Protein AF-A0A7W9KQ84-F1 (afdb_monomer_lite)

Organism: NCBI:txid103725

Sequence (109 aa):
MKRLISIGLAVVLVTGVALAVIFGRDATESAQLTTVRGVIGSEKLAFFTDQRVRDAFARHGLDVRVDPAGSRPMATQTDLSKYDFAFPSSSPAADRIQHDHANSHTYAP

Radius of gyration: 22.89 Å; chains: 1; bounding box: 63×31×55 Å

Foldseek 3Di:
DVVVVVVVVVVVVVVVVVCCVVVVVVPPPCLPAAEFEEEEAQVCPVVCPDVVNCVVSVVVSHRYHYDHDALVCVLPPDPCVVGPYYYYPDPVSVVSNCVVVVVDDDDDD

pLDDT: mean 87.46, std 11.67, range [47.59, 97.38]

Structure (mmCIF, N/CA/C/O backbone):
data_AF-A0A7W9KQ84-F1
#
_entry.id   AF-A0A7W9KQ84-F1
#
loop_
_atom_site.group_PDB
_atom_site.id
_atom_site.type_symbol
_atom_site.label_atom_id
_atom_site.label_alt_id
_atom_site.label_comp_id
_atom_site.label_asym_id
_atom_site.label_entity_id
_atom_site.label_seq_id
_atom_site.pdbx_PDB_ins_code
_atom_site.Cartn_x
_atom_site.Cartn_y
_atom_site.Cartn_z
_atom_site.occupancy
_atom_site.B_iso_or_equiv
_atom_site.auth_seq_id
_atom_site.auth_comp_id
_atom_site.auth_asym_id
_atom_site.auth_atom_id
_atom_site.pdbx_PDB_model_num
ATOM 1 N N . MET A 1 1 ? -47.098 13.629 37.395 1.00 60.91 1 MET A N 1
ATOM 2 C CA . MET A 1 1 ? -45.918 12.805 37.753 1.00 60.91 1 MET A CA 1
ATOM 3 C C . MET A 1 1 ? -45.458 11.892 36.614 1.00 60.91 1 MET A C 1
ATOM 5 O O . MET A 1 1 ? -44.343 12.075 36.155 1.00 60.91 1 MET A O 1
ATOM 9 N N . LYS A 1 2 ? -46.304 11.005 36.061 1.00 66.06 2 LYS A N 1
ATOM 10 C CA . LYS A 1 2 ? -45.928 10.073 34.967 1.00 66.06 2 LYS A CA 1
ATOM 11 C C . LYS A 1 2 ? -45.306 10.737 33.719 1.00 66.06 2 LYS A C 1
ATOM 13 O O . LYS A 1 2 ? -44.337 10.220 33.185 1.00 66.06 2 LYS A O 1
ATOM 18 N N . ARG A 1 3 ? -45.813 11.910 33.311 1.00 73.06 3 ARG A N 1
ATOM 19 C CA . ARG A 1 3 ? -45.332 12.665 32.131 1.00 73.06 3 ARG A CA 1
ATOM 20 C C . ARG A 1 3 ? -43.937 13.276 32.318 1.00 73.06 3 ARG A C 1
ATOM 22 O O . ARG A 1 3 ? -43.177 13.369 31.368 1.00 73.06 3 ARG A O 1
ATOM 29 N N . LEU A 1 4 ? -43.601 13.675 33.544 1.00 80.12 4 LEU A N 1
ATOM 30 C CA . LEU A 1 4 ? -42.280 14.224 33.869 1.00 80.12 4 LEU A CA 1
ATOM 31 C C . LEU A 1 4 ? -41.233 13.107 33.921 1.00 80.12 4 LEU A C 1
ATOM 33 O O . LEU A 1 4 ? -40.128 13.277 33.421 1.00 80.12 4 LEU A O 1
ATOM 37 N N . ILE A 1 5 ? -41.624 11.939 34.440 1.00 84.25 5 ILE A N 1
ATOM 38 C CA . ILE A 1 5 ? -40.783 10.737 34.468 1.00 84.25 5 ILE A CA 1
ATOM 39 C C . ILE A 1 5 ? -40.488 10.255 33.040 1.00 84.25 5 ILE A C 1
ATOM 41 O O . ILE A 1 5 ? -39.339 9.971 32.720 1.00 84.25 5 ILE A O 1
ATOM 45 N N . SER A 1 6 ? -41.491 10.224 32.154 1.00 84.50 6 SER A N 1
ATOM 46 C CA . SER A 1 6 ? -41.291 9.826 30.754 1.00 84.50 6 SER A CA 1
ATOM 47 C C . SER A 1 6 ? -40.418 10.807 29.969 1.00 84.50 6 SER A C 1
ATOM 49 O O . SER A 1 6 ? -39.616 10.375 29.149 1.00 84.50 6 SER A O 1
ATOM 51 N N . ILE A 1 7 ? -40.544 12.114 30.228 1.00 88.56 7 ILE A N 1
ATOM 52 C CA . ILE A 1 7 ? -39.689 13.128 29.591 1.00 88.56 7 ILE A CA 1
ATOM 53 C C . ILE A 1 7 ? -38.246 12.983 30.082 1.00 88.56 7 ILE A C 1
ATOM 55 O O . ILE A 1 7 ? -37.333 12.960 29.264 1.00 88.56 7 ILE A O 1
ATOM 59 N N . GLY A 1 8 ? -38.038 12.810 31.391 1.00 90.25 8 GLY A N 1
ATOM 60 C CA . GLY A 1 8 ? -36.706 12.566 31.948 1.00 90.25 8 GLY A CA 1
ATOM 61 C C . GLY A 1 8 ? -36.052 11.317 31.355 1.00 90.25 8 GLY A C 1
ATOM 62 O O . GLY A 1 8 ? -34.901 11.366 30.931 1.00 90.25 8 GLY A O 1
ATOM 63 N N . LEU A 1 9 ? -36.809 10.224 31.236 1.00 91.56 9 LEU A N 1
ATOM 64 C CA . LEU A 1 9 ? -36.322 8.979 30.641 1.00 91.56 9 LEU A CA 1
ATOM 65 C C . LEU A 1 9 ? -35.954 9.148 29.159 1.00 91.56 9 LEU A C 1
ATOM 67 O O . LEU A 1 9 ? -34.923 8.642 28.725 1.00 91.56 9 LEU A O 1
ATOM 71 N N . ALA A 1 10 ? -36.768 9.879 28.392 1.00 90.62 10 ALA A N 1
ATOM 72 C CA . ALA A 1 10 ? -36.495 10.145 26.983 1.00 90.62 10 ALA A CA 1
ATOM 73 C C . ALA A 1 10 ? -35.213 10.968 26.794 1.00 90.62 10 ALA A C 1
ATOM 75 O O . ALA A 1 10 ? -34.413 10.653 25.917 1.00 90.62 10 ALA A O 1
ATOM 76 N N . VAL A 1 11 ? -34.981 11.976 27.642 1.00 95.25 11 VAL A N 1
ATOM 77 C CA . VAL A 1 11 ? -33.744 12.772 27.608 1.00 95.25 11 VAL A CA 1
ATOM 78 C C . VAL A 1 11 ? -32.536 11.893 27.920 1.00 95.25 11 VAL A C 1
ATOM 80 O O . VAL A 1 11 ? -31.582 11.894 27.150 1.00 95.25 11 VAL A O 1
ATOM 83 N N . VAL A 1 12 ? -32.600 11.079 28.978 1.00 94.69 12 VAL A N 1
ATOM 84 C CA . VAL A 1 12 ? -31.514 10.149 29.333 1.00 94.69 12 VAL A CA 1
ATOM 85 C C . VAL A 1 12 ? -31.217 9.177 28.191 1.00 94.69 12 VAL A C 1
ATOM 87 O O . VAL A 1 12 ? -30.051 8.951 27.875 1.00 94.69 12 VAL A O 1
ATOM 90 N N . LEU A 1 13 ? -32.251 8.640 27.537 1.00 95.00 13 LEU A N 1
ATOM 91 C CA . LEU A 1 13 ? -32.088 7.722 26.411 1.00 95.00 13 LEU A CA 1
ATOM 92 C C . LEU A 1 13 ? -31.411 8.410 25.218 1.00 95.00 13 LEU A C 1
ATOM 94 O O . LEU A 1 13 ? -30.444 7.883 24.677 1.00 95.00 13 LEU A O 1
ATOM 98 N N . VAL A 1 14 ? -31.887 9.594 24.824 1.00 95.00 14 VAL A N 1
ATOM 99 C CA . VAL A 1 14 ? -31.318 10.348 23.696 1.00 95.00 14 VAL A CA 1
ATOM 100 C C . VAL A 1 14 ? -29.872 10.742 23.982 1.00 95.00 14 VAL A C 1
ATOM 102 O O . VAL A 1 14 ? -29.013 10.566 23.122 1.00 95.00 14 VAL A O 1
ATOM 105 N N . THR A 1 15 ? -29.578 11.218 25.193 1.00 92.88 15 THR A N 1
ATOM 106 C CA . THR A 1 15 ? -28.211 11.542 25.605 1.00 92.88 15 THR A CA 1
ATOM 107 C C . THR A 1 15 ? -27.332 10.294 25.611 1.00 92.88 15 THR A C 1
ATOM 109 O O . THR A 1 15 ? -26.241 10.330 25.057 1.00 92.88 15 THR A O 1
ATOM 112 N N . GLY A 1 16 ? -27.813 9.170 26.148 1.00 90.75 16 GLY A N 1
ATOM 113 C CA . GLY A 1 16 ? -27.084 7.902 26.140 1.00 90.75 16 GLY A CA 1
ATOM 114 C C . GLY A 1 16 ? -26.761 7.414 24.727 1.00 90.75 16 GLY A C 1
ATOM 115 O O . GLY A 1 16 ? -25.624 7.042 24.455 1.00 90.75 16 GLY A O 1
ATOM 116 N N . VAL A 1 17 ? -27.724 7.486 23.804 1.00 89.06 17 VAL A N 1
ATOM 117 C CA . VAL A 1 17 ? -27.523 7.119 22.393 1.00 89.06 17 VAL A CA 1
ATOM 118 C C . VAL A 1 17 ? -26.551 8.077 21.704 1.00 89.06 17 VAL A C 1
ATOM 120 O O . VAL A 1 17 ? -25.653 7.624 21.002 1.00 89.06 17 VAL A O 1
ATOM 123 N N . ALA A 1 18 ? -26.675 9.388 21.918 1.00 84.81 18 ALA A N 1
ATOM 124 C CA . ALA A 1 18 ? -25.762 10.370 21.335 1.00 84.81 18 ALA A CA 1
ATOM 125 C C . ALA A 1 18 ? -24.321 10.159 21.821 1.00 84.81 18 ALA A C 1
ATOM 127 O O . ALA A 1 18 ? -23.397 10.137 21.011 1.00 84.81 18 ALA A O 1
ATOM 128 N N . LEU A 1 19 ? -24.136 9.928 23.124 1.00 86.44 19 LEU A N 1
ATOM 129 C CA . LEU A 1 19 ? -22.836 9.587 23.698 1.00 86.44 19 LEU A CA 1
ATOM 130 C C . LEU A 1 19 ? -22.319 8.263 23.118 1.00 86.44 19 LEU A C 1
ATOM 132 O O . LEU A 1 19 ? -21.173 8.204 22.697 1.00 86.44 19 LEU A O 1
ATOM 136 N N . ALA A 1 20 ? -23.154 7.230 23.000 1.00 81.75 20 ALA A N 1
ATOM 137 C CA . ALA A 1 20 ? -22.755 5.957 22.401 1.00 81.75 20 ALA A CA 1
ATOM 138 C C . ALA A 1 20 ? -22.366 6.081 20.918 1.00 81.75 20 ALA A C 1
ATOM 140 O O . ALA A 1 20 ? -21.477 5.375 20.469 1.00 81.75 20 ALA A O 1
ATOM 141 N N . VAL A 1 21 ? -22.977 6.982 20.146 1.00 80.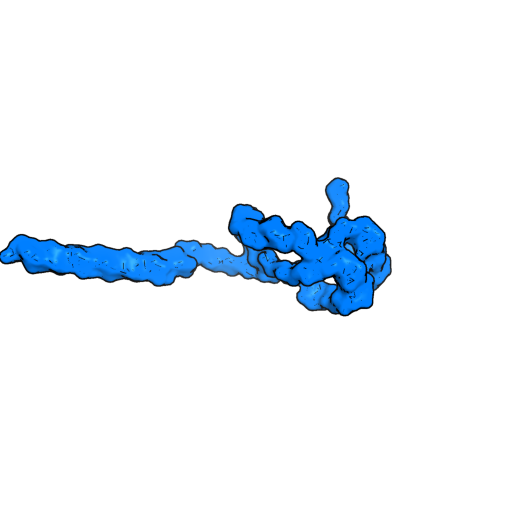44 21 VAL A N 1
ATOM 142 C CA . VAL A 1 21 ? -22.602 7.216 18.739 1.00 80.44 21 VAL A CA 1
ATOM 143 C C . VAL A 1 21 ? -21.304 8.019 18.623 1.00 80.44 21 VAL A C 1
ATOM 145 O O . VAL A 1 21 ? -20.492 7.735 17.743 1.00 80.44 21 VAL A O 1
ATOM 148 N N . ILE A 1 22 ? -21.101 9.010 19.499 1.00 78.19 22 ILE A N 1
ATOM 149 C CA . ILE A 1 22 ? -19.883 9.833 19.525 1.00 78.19 22 ILE A CA 1
ATOM 150 C C . ILE A 1 22 ? -18.696 8.993 20.005 1.00 78.19 22 ILE A C 1
ATOM 152 O O . ILE A 1 22 ? -17.698 8.899 19.306 1.00 78.19 22 ILE A O 1
ATOM 156 N N . PHE A 1 23 ? -18.831 8.331 21.155 1.00 70.88 23 PHE A N 1
ATOM 157 C CA . PHE A 1 23 ? -17.757 7.553 21.774 1.00 70.88 23 PHE A CA 1
ATOM 158 C C . PHE A 1 23 ? -17.638 6.130 21.218 1.00 70.88 23 PHE A C 1
ATOM 160 O O . PHE A 1 23 ? -16.552 5.566 21.222 1.00 70.88 23 PHE A O 1
ATOM 167 N N . GLY A 1 24 ? -18.716 5.536 20.702 1.00 55.91 24 GLY A N 1
ATOM 168 C CA . GLY A 1 24 ? -18.694 4.196 20.099 1.00 55.91 24 GLY A CA 1
ATOM 169 C C . GLY A 1 24 ? -18.060 4.149 18.710 1.00 55.91 24 GLY A C 1
ATOM 170 O O . GLY A 1 24 ? -17.690 3.070 18.258 1.00 55.91 24 GLY A O 1
ATOM 171 N N . ARG A 1 25 ? -17.883 5.301 18.045 1.00 59.25 25 ARG A N 1
ATOM 172 C CA . ARG A 1 25 ? -17.022 5.395 16.855 1.00 59.25 25 ARG A CA 1
ATOM 173 C C . ARG A 1 25 ? -15.541 5.229 17.193 1.00 59.25 25 ARG A C 1
ATOM 175 O O . ARG A 1 25 ? -14.820 4.668 16.376 1.00 59.25 25 ARG A O 1
ATOM 182 N N . ASP A 1 26 ? -15.132 5.646 18.389 1.00 52.53 26 ASP A N 1
ATOM 183 C CA . ASP A 1 26 ? -13.743 5.571 18.857 1.00 52.53 26 ASP A CA 1
ATOM 184 C C . ASP A 1 26 ? -13.480 4.335 19.742 1.00 52.53 26 ASP A C 1
ATOM 186 O O . ASP A 1 26 ? -12.342 3.901 19.882 1.00 52.53 26 ASP A O 1
ATOM 190 N N . ALA A 1 27 ? -14.527 3.724 20.311 1.00 47.59 27 ALA A N 1
ATOM 191 C CA . ALA A 1 27 ? -14.446 2.560 21.201 1.00 47.59 27 ALA A CA 1
ATOM 192 C C . ALA A 1 27 ? -14.423 1.202 20.470 1.00 47.59 27 ALA A C 1
ATOM 194 O O . ALA A 1 27 ? -14.841 0.185 21.023 1.00 47.59 27 ALA A O 1
ATOM 195 N N . THR A 1 28 ? -13.908 1.158 19.241 1.00 53.34 28 THR A N 1
ATOM 196 C CA . THR A 1 28 ? -13.165 -0.042 18.842 1.00 53.34 28 THR A CA 1
ATOM 197 C C . THR A 1 28 ? -11.807 0.160 19.477 1.00 53.34 28 THR A C 1
ATOM 199 O O . THR A 1 28 ? -11.128 1.105 19.078 1.00 53.34 28 THR A O 1
ATOM 202 N N . GLU A 1 29 ? -11.458 -0.632 20.498 1.00 51.28 29 GLU A N 1
ATOM 203 C CA . GLU A 1 29 ? -10.111 -0.657 21.078 1.00 51.28 29 GLU A CA 1
ATOM 204 C C . GLU A 1 29 ? -9.107 -0.409 19.960 1.00 51.28 29 GLU A C 1
ATOM 206 O O . GLU A 1 29 ? -8.958 -1.232 19.054 1.00 51.28 29 GLU A O 1
ATOM 211 N N . SER A 1 30 ? -8.524 0.789 19.949 1.00 54.69 30 SER A N 1
ATOM 212 C CA . SER A 1 30 ? -7.620 1.198 18.892 1.00 54.69 30 SER A CA 1
ATOM 213 C C . SER A 1 30 ? -6.324 0.447 19.140 1.00 54.69 30 SER A C 1
ATOM 215 O O . SER A 1 30 ? -5.364 1.002 19.669 1.00 54.69 30 SER A O 1
ATOM 217 N N . ALA A 1 31 ? -6.305 -0.848 18.811 1.00 61.84 31 ALA A N 1
ATOM 218 C CA . ALA A 1 31 ? -5.075 -1.546 18.520 1.00 61.84 31 ALA A CA 1
ATOM 219 C C . ALA A 1 31 ? -4.342 -0.618 17.560 1.00 61.84 31 ALA A C 1
ATOM 221 O O . ALA A 1 31 ? -4.878 -0.285 16.503 1.00 61.84 31 ALA A O 1
ATOM 222 N N . GLN A 1 32 ? -3.210 -0.076 18.002 1.00 81.38 32 GLN A N 1
ATOM 223 C CA . GLN A 1 32 ? -2.466 0.914 17.245 1.00 81.38 32 GLN A CA 1
ATOM 224 C C . GLN A 1 32 ? -2.055 0.261 15.924 1.00 81.38 32 GLN A C 1
ATOM 226 O O . GLN A 1 32 ? -1.088 -0.497 15.871 1.00 81.38 32 GLN A O 1
ATOM 231 N N . LEU A 1 33 ? -2.853 0.484 14.879 1.00 92.56 33 LEU A N 1
ATOM 232 C CA . LEU A 1 33 ? -2.631 -0.135 13.586 1.00 92.56 33 LEU A CA 1
ATOM 233 C C . LEU A 1 33 ? -1.376 0.481 12.981 1.00 92.56 33 LEU A C 1
ATOM 235 O O . LEU A 1 33 ? -1.191 1.700 12.986 1.00 92.56 33 LEU A O 1
ATOM 239 N N . THR A 1 34 ? -0.517 -0.369 12.437 1.00 95.38 34 THR A N 1
ATOM 240 C CA . THR A 1 34 ? 0.638 0.087 11.673 1.00 95.38 34 THR A CA 1
ATOM 241 C C . THR A 1 34 ? 0.143 0.531 10.307 1.00 95.38 34 THR A C 1
ATOM 243 O O . THR A 1 34 ? -0.408 -0.269 9.549 1.00 95.38 34 THR A O 1
ATOM 246 N N . THR A 1 35 ? 0.300 1.815 9.990 1.00 95.75 35 THR A N 1
ATOM 247 C CA . THR A 1 35 ? -0.023 2.308 8.651 1.00 95.75 35 THR A CA 1
ATOM 248 C C . THR A 1 35 ? 0.984 1.757 7.651 1.00 95.75 35 THR A C 1
ATOM 250 O O . THR A 1 35 ? 2.182 1.951 7.823 1.00 95.75 35 THR A O 1
ATOM 253 N N . VAL A 1 36 ? 0.480 1.120 6.596 1.00 96.25 36 VAL A N 1
ATOM 254 C CA . VAL A 1 36 ? 1.277 0.632 5.467 1.00 96.25 36 VAL A CA 1
ATOM 255 C C . VAL A 1 36 ? 0.756 1.304 4.206 1.00 96.25 36 VAL A C 1
ATOM 257 O O . VAL A 1 36 ? -0.418 1.155 3.850 1.00 96.25 36 VAL A O 1
ATOM 260 N N . ARG A 1 37 ? 1.608 2.076 3.536 1.00 96.88 37 ARG A N 1
ATOM 261 C CA . ARG A 1 37 ? 1.253 2.825 2.333 1.00 96.88 37 ARG A CA 1
ATOM 262 C C . ARG A 1 37 ? 1.748 2.106 1.087 1.00 96.88 37 ARG A C 1
ATOM 264 O O . ARG A 1 37 ? 2.934 1.833 0.962 1.00 96.88 37 ARG A O 1
ATOM 271 N N . GLY A 1 38 ? 0.861 1.861 0.131 1.00 96.50 38 GLY A N 1
ATOM 272 C CA . GLY A 1 38 ? 1.219 1.231 -1.136 1.00 96.50 38 GLY A CA 1
ATOM 273 C C . GLY A 1 38 ? 0.800 2.023 -2.357 1.00 96.50 38 GLY A C 1
ATOM 274 O O . GLY A 1 38 ? -0.171 2.777 -2.325 1.00 96.50 38 GLY A O 1
ATOM 275 N N . VAL A 1 39 ? 1.509 1.803 -3.458 1.00 96.69 39 VAL A N 1
ATOM 276 C CA . VAL A 1 39 ? 1.045 2.198 -4.788 1.00 96.69 39 VAL A CA 1
ATOM 277 C C . VAL A 1 39 ? 0.502 0.970 -5.509 1.00 96.69 39 VAL A C 1
ATOM 279 O O . VAL A 1 39 ? 1.119 -0.095 -5.508 1.00 96.69 39 VAL A O 1
ATOM 282 N N . ILE A 1 40 ? -0.685 1.084 -6.097 1.00 96.69 40 ILE A N 1
ATOM 283 C CA . ILE A 1 40 ? -1.386 -0.047 -6.715 1.00 96.69 40 ILE A CA 1
ATOM 284 C C . ILE A 1 40 ? -1.814 0.284 -8.139 1.00 96.69 40 ILE A C 1
ATOM 286 O O . ILE A 1 40 ? -2.063 1.441 -8.470 1.00 96.69 40 ILE A O 1
ATOM 290 N N . GLY A 1 41 ? -1.986 -0.750 -8.962 1.00 95.81 41 GLY A N 1
ATOM 291 C CA . GLY A 1 41 ? -2.727 -0.633 -10.217 1.00 95.81 41 GLY A CA 1
ATOM 292 C C . GLY A 1 41 ? -4.108 -0.008 -9.996 1.00 95.81 41 GLY A C 1
ATOM 293 O O . GLY A 1 41 ? -4.830 -0.420 -9.083 1.00 95.81 41 GLY A O 1
ATOM 294 N N . SER A 1 42 ? -4.489 0.975 -10.815 1.00 94.12 42 SER A N 1
ATOM 295 C CA . SER A 1 42 ? -5.768 1.690 -10.680 1.00 94.12 42 SER A CA 1
ATOM 296 C C . SER A 1 42 ? -6.989 0.763 -10.704 1.00 94.12 42 SER A C 1
ATOM 298 O O . SER A 1 42 ? -7.988 1.049 -10.045 1.00 94.12 42 SER A O 1
ATOM 300 N N . GLU A 1 43 ? -6.899 -0.384 -11.379 1.00 93.62 43 GLU A N 1
ATOM 301 C CA . GLU A 1 43 ? -7.952 -1.399 -11.417 1.00 93.62 43 GLU A CA 1
ATOM 302 C C . GLU A 1 43 ? -8.201 -2.082 -10.062 1.00 93.62 43 GLU A C 1
ATOM 304 O O . GLU A 1 43 ? -9.271 -2.644 -9.841 1.00 93.62 43 GLU A O 1
ATOM 309 N N . LYS A 1 44 ? -7.238 -2.018 -9.134 1.00 94.81 44 LYS A N 1
ATOM 310 C CA . LYS A 1 44 ? -7.339 -2.643 -7.808 1.00 94.81 44 LYS A CA 1
ATOM 311 C C . LYS A 1 44 ? -7.935 -1.721 -6.752 1.00 94.81 44 LYS A C 1
ATOM 313 O O . LYS A 1 44 ? -8.203 -2.183 -5.645 1.00 94.81 44 LYS A O 1
ATOM 318 N N . LEU A 1 45 ? -8.164 -0.442 -7.062 1.00 95.94 45 LEU A N 1
ATOM 319 C CA . LEU A 1 45 ? -8.628 0.535 -6.075 1.00 95.94 45 LEU A CA 1
ATOM 320 C C . LEU A 1 45 ? -9.895 0.061 -5.355 1.00 95.94 45 LEU A C 1
ATOM 322 O O . LEU A 1 45 ? -9.922 0.054 -4.129 1.00 95.94 45 LEU A O 1
ATOM 326 N N . ALA A 1 46 ? -10.886 -0.429 -6.108 1.00 96.62 46 ALA A N 1
ATOM 327 C CA . ALA A 1 46 ? -12.146 -0.916 -5.550 1.00 96.62 46 ALA A CA 1
ATOM 328 C C . ALA A 1 46 ? -11.949 -2.040 -4.516 1.00 96.62 46 ALA A C 1
ATOM 330 O O . ALA A 1 46 ? -12.635 -2.057 -3.496 1.00 96.62 46 ALA A O 1
ATOM 331 N N . PHE A 1 47 ? -10.982 -2.937 -4.743 1.00 96.69 47 PHE A N 1
ATOM 332 C CA . PHE A 1 47 ? -10.648 -4.018 -3.816 1.00 96.69 47 PHE A CA 1
ATOM 333 C C . PHE A 1 47 ? -10.067 -3.475 -2.504 1.00 96.69 47 PHE A C 1
ATOM 335 O O . PHE A 1 47 ? -10.546 -3.822 -1.431 1.00 96.69 47 PHE A O 1
ATOM 342 N N . PHE A 1 48 ? -9.083 -2.576 -2.568 1.00 96.56 48 PHE A N 1
ATOM 343 C CA . PHE A 1 48 ? -8.436 -2.020 -1.369 1.00 96.56 4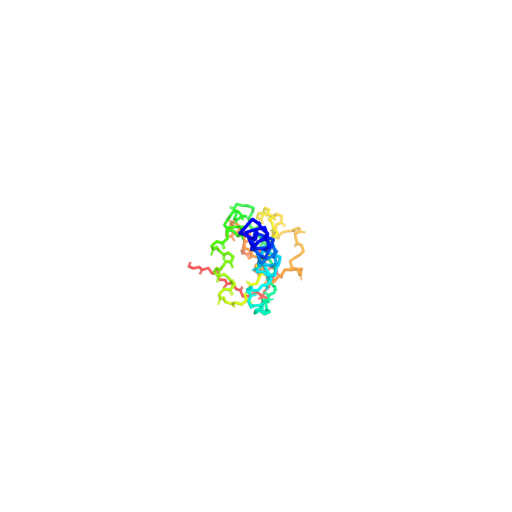8 PHE A CA 1
ATOM 344 C C . PHE A 1 48 ? -9.303 -1.004 -0.605 1.00 96.56 48 PHE A C 1
ATOM 346 O O . PHE A 1 48 ? -9.050 -0.714 0.568 1.00 96.56 48 PHE A O 1
ATOM 353 N N . THR A 1 49 ? -10.336 -0.452 -1.244 1.00 94.38 49 THR A N 1
ATOM 354 C CA . THR A 1 49 ? -11.332 0.400 -0.581 1.00 94.38 49 THR A CA 1
ATOM 355 C C . THR A 1 49 ? -12.509 -0.378 0.006 1.00 94.38 49 THR A C 1
ATOM 357 O O . THR A 1 49 ? -13.288 0.208 0.753 1.00 94.38 49 THR A O 1
ATOM 360 N N . ASP A 1 50 ? -12.656 -1.672 -0.300 1.00 97.38 50 ASP A N 1
ATOM 361 C CA . ASP A 1 50 ? -13.706 -2.510 0.286 1.00 97.38 50 ASP A CA 1
ATOM 362 C C . ASP A 1 50 ? -13.464 -2.674 1.795 1.00 97.38 50 ASP A C 1
ATOM 364 O O . ASP A 1 50 ? -12.375 -3.060 2.233 1.00 97.38 50 ASP A O 1
ATOM 368 N N . GLN A 1 51 ? -14.491 -2.399 2.602 1.00 93.19 51 GLN A N 1
ATOM 369 C CA . GLN A 1 51 ? -14.384 -2.471 4.058 1.00 93.19 51 GLN A CA 1
ATOM 370 C C . GLN A 1 51 ? -13.959 -3.864 4.535 1.00 93.19 51 GLN A C 1
ATOM 372 O O . GLN A 1 51 ? -13.141 -3.970 5.438 1.00 93.19 51 GLN A O 1
ATOM 377 N N . ARG A 1 52 ? -14.416 -4.941 3.886 1.00 96.62 52 ARG A N 1
ATOM 378 C CA . ARG A 1 52 ? -14.065 -6.319 4.269 1.00 96.62 52 ARG A CA 1
ATOM 379 C C . ARG A 1 52 ? -12.579 -6.603 4.071 1.00 96.62 52 ARG A C 1
ATOM 381 O O . ARG A 1 52 ? -11.996 -7.386 4.820 1.00 96.62 52 ARG A O 1
ATOM 388 N N . VAL A 1 53 ? -11.972 -5.977 3.062 1.00 97.00 53 VAL A N 1
ATOM 389 C CA . VAL A 1 53 ? -10.534 -6.074 2.782 1.00 97.00 53 VAL A CA 1
ATOM 390 C C . VAL A 1 53 ? -9.748 -5.274 3.815 1.00 97.00 53 VAL A C 1
ATOM 392 O O . VAL A 1 53 ? -8.778 -5.781 4.374 1.00 97.00 53 VAL A O 1
ATOM 395 N N . ARG A 1 54 ? -10.204 -4.063 4.147 1.00 95.00 54 ARG A N 1
ATOM 396 C CA . ARG A 1 54 ? -9.615 -3.250 5.223 1.00 95.00 54 ARG A CA 1
ATOM 397 C C . ARG A 1 54 ? -9.686 -3.951 6.574 1.00 95.00 54 ARG A C 1
ATOM 399 O O . ARG A 1 54 ? -8.679 -4.022 7.267 1.00 95.00 54 ARG A O 1
ATOM 406 N N . ASP A 1 55 ? -10.824 -4.555 6.896 1.00 93.69 55 ASP A N 1
ATOM 407 C CA . ASP A 1 55 ? -11.004 -5.343 8.113 1.00 93.69 55 ASP A CA 1
ATOM 408 C C . ASP A 1 55 ? -10.085 -6.571 8.118 1.00 93.69 55 ASP A C 1
ATOM 410 O O . ASP A 1 55 ? -9.599 -6.978 9.171 1.00 93.69 55 ASP A O 1
ATOM 414 N N . ALA A 1 56 ? -9.817 -7.172 6.952 1.00 96.56 56 ALA A N 1
ATOM 415 C CA . ALA A 1 56 ? -8.848 -8.258 6.844 1.00 96.56 56 ALA A CA 1
ATOM 416 C C . ALA A 1 56 ? -7.435 -7.803 7.210 1.00 96.56 56 ALA A C 1
ATOM 418 O O . ALA A 1 56 ? -6.789 -8.471 8.011 1.00 96.56 56 ALA A O 1
ATOM 419 N N . PHE A 1 57 ? -6.989 -6.650 6.712 1.00 96.00 57 PHE A N 1
ATOM 420 C CA . PHE A 1 57 ? -5.710 -6.062 7.112 1.00 96.00 57 PHE A CA 1
ATOM 421 C C . PHE A 1 57 ? -5.687 -5.639 8.587 1.00 96.00 57 PHE A C 1
ATOM 423 O O . PHE A 1 57 ? -4.715 -5.918 9.288 1.00 96.00 57 PHE A O 1
ATOM 430 N N . ALA A 1 58 ? -6.775 -5.057 9.093 1.00 95.00 58 ALA A N 1
ATOM 431 C CA . ALA A 1 58 ? -6.882 -4.623 10.483 1.00 95.00 58 ALA A CA 1
ATOM 432 C C . ALA A 1 58 ? -6.804 -5.798 11.472 1.00 95.00 58 ALA A C 1
ATOM 434 O O . ALA A 1 58 ? -6.174 -5.667 12.519 1.00 95.00 58 ALA A O 1
ATOM 435 N N . ARG A 1 59 ? -7.341 -6.980 11.123 1.00 95.00 59 ARG A N 1
ATOM 436 C CA . ARG A 1 59 ? -7.147 -8.220 11.909 1.00 95.00 59 ARG A CA 1
ATOM 437 C C . ARG A 1 59 ? -5.679 -8.637 12.030 1.00 95.00 59 ARG A C 1
ATOM 439 O O . ARG A 1 59 ? -5.335 -9.371 12.951 1.00 95.00 59 ARG A O 1
ATOM 446 N N . HIS A 1 60 ? -4.826 -8.165 11.126 1.00 94.75 60 HIS A N 1
ATOM 447 C CA . HIS A 1 60 ? -3.376 -8.340 11.170 1.00 94.75 60 HIS A CA 1
ATOM 448 C C . HIS A 1 60 ? -2.637 -7.107 11.722 1.00 94.75 60 HIS A C 1
ATOM 450 O O . HIS A 1 60 ? -1.414 -7.046 11.639 1.00 94.75 60 HIS A O 1
ATOM 456 N N . GLY A 1 61 ? -3.349 -6.130 12.292 1.00 94.81 61 GLY A N 1
ATOM 457 C CA . GLY A 1 61 ? -2.755 -4.923 12.870 1.00 94.81 61 GLY A CA 1
ATOM 458 C C . GLY A 1 61 ? -2.320 -3.876 11.841 1.00 94.81 61 GLY A C 1
ATOM 459 O O . GLY A 1 61 ? -1.488 -3.030 12.164 1.00 94.81 61 GLY A O 1
ATOM 460 N N . LEU A 1 62 ? -2.848 -3.923 10.613 1.00 96.06 62 LEU A N 1
ATOM 461 C CA . LEU A 1 62 ? -2.427 -3.059 9.507 1.00 96.06 62 LEU A CA 1
ATOM 462 C C . LEU A 1 62 ? -3.535 -2.085 9.079 1.00 96.06 62 LEU A C 1
ATOM 464 O O . LEU A 1 62 ? -4.664 -2.496 8.814 1.00 96.06 62 LEU A O 1
ATOM 468 N N . ASP A 1 63 ? -3.185 -0.805 8.937 1.00 95.56 63 ASP A N 1
ATOM 469 C CA . ASP A 1 63 ? -3.991 0.215 8.250 1.00 95.56 63 ASP A CA 1
ATOM 470 C C . ASP A 1 63 ? -3.419 0.431 6.843 1.00 95.56 63 ASP A C 1
ATOM 472 O O . ASP A 1 63 ? -2.458 1.182 6.648 1.00 95.56 63 ASP A O 1
ATOM 476 N N . VAL A 1 64 ? -3.979 -0.274 5.857 1.00 96.50 64 VAL A N 1
ATOM 477 C CA . VAL A 1 64 ? -3.501 -0.223 4.471 1.00 96.50 64 VAL A CA 1
ATOM 478 C C . VAL A 1 64 ? -4.082 0.986 3.744 1.00 96.50 64 VAL A C 1
ATOM 480 O O . VAL A 1 64 ? -5.291 1.090 3.519 1.00 96.50 64 VAL A O 1
ATOM 483 N N . ARG A 1 65 ? -3.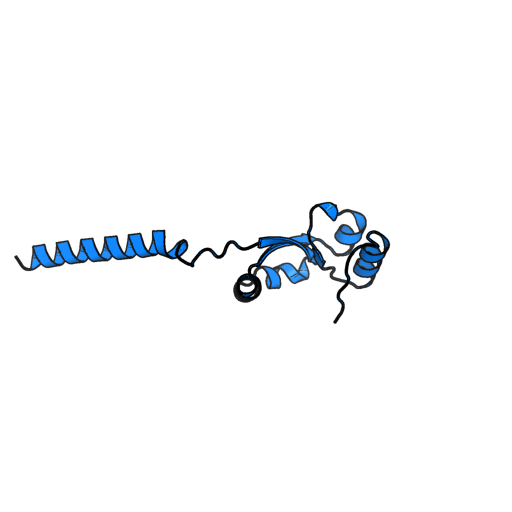193 1.882 3.311 1.00 96.38 65 ARG A N 1
ATOM 484 C CA . ARG A 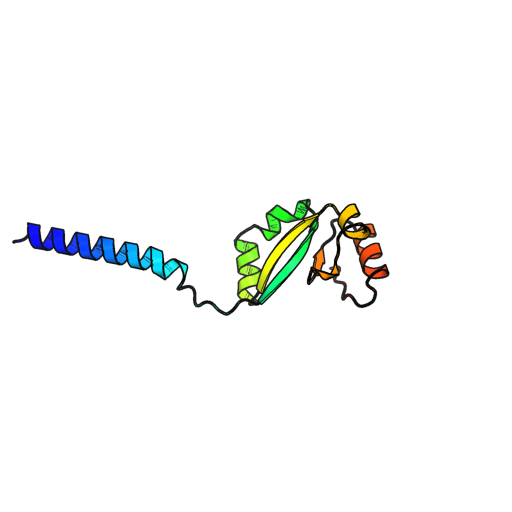1 65 ? -3.523 3.074 2.522 1.00 96.38 65 ARG A CA 1
ATOM 485 C C . ARG A 1 65 ? -2.910 2.950 1.141 1.00 96.38 65 ARG A C 1
ATOM 487 O O . ARG A 1 65 ? -1.733 2.631 1.020 1.00 96.38 65 ARG A O 1
ATOM 494 N N . VAL A 1 66 ? -3.696 3.204 0.102 1.00 97.12 66 VAL A N 1
ATOM 495 C CA . VAL A 1 66 ? -3.261 2.971 -1.277 1.00 97.12 66 VAL A CA 1
ATOM 496 C C . VAL A 1 66 ? -3.445 4.196 -2.153 1.00 97.12 66 VAL A C 1
ATOM 498 O O . VAL A 1 66 ? -4.492 4.840 -2.099 1.00 97.12 66 VAL A O 1
ATOM 501 N N . ASP A 1 67 ? -2.452 4.450 -2.999 1.00 96.31 67 ASP A N 1
ATOM 502 C CA . ASP A 1 67 ? -2.530 5.427 -4.078 1.00 96.31 67 ASP A CA 1
ATOM 503 C C . ASP A 1 67 ? -2.641 4.682 -5.423 1.00 96.31 67 ASP A C 1
ATOM 505 O O . ASP A 1 67 ? -1.796 3.833 -5.733 1.00 96.31 67 ASP A O 1
ATOM 509 N N . PRO A 1 68 ? -3.679 4.946 -6.237 1.00 95.69 68 PRO A N 1
ATOM 510 C CA . PRO A 1 68 ? -3.822 4.313 -7.540 1.00 95.69 68 PRO A CA 1
ATOM 511 C C . PRO A 1 68 ? -2.878 4.949 -8.570 1.00 95.69 68 PRO A C 1
ATOM 513 O O . PRO A 1 68 ? -2.825 6.168 -8.722 1.00 95.69 68 PRO A O 1
ATOM 516 N N . ALA A 1 69 ? -2.198 4.113 -9.349 1.00 94.25 69 ALA A N 1
ATOM 517 C CA . ALA A 1 69 ? -1.381 4.511 -10.488 1.00 94.25 69 ALA A CA 1
ATOM 518 C C . ALA A 1 69 ? -1.561 3.525 -11.652 1.00 94.25 69 ALA A C 1
ATOM 520 O O . ALA A 1 69 ? -1.844 2.343 -11.466 1.00 94.25 69 ALA A O 1
ATOM 521 N N . GLY A 1 70 ? -1.378 3.996 -12.887 1.00 91.25 70 GLY A N 1
ATOM 522 C CA . GLY A 1 70 ? -1.239 3.082 -14.024 1.00 91.25 70 GLY A CA 1
ATOM 523 C C . GLY A 1 70 ? 0.065 2.283 -13.914 1.00 91.25 70 GLY A C 1
ATOM 524 O O . GLY A 1 70 ? 1.072 2.821 -13.454 1.00 91.25 70 GLY A O 1
ATOM 525 N N . SER A 1 71 ? 0.086 1.029 -14.383 1.00 84.50 71 SER A N 1
ATOM 526 C CA . SER A 1 71 ? 1.267 0.154 -14.244 1.00 84.50 71 SER A CA 1
ATOM 527 C C . SER A 1 71 ? 2.541 0.740 -14.866 1.00 84.50 71 SER A C 1
ATOM 529 O O . SER A 1 71 ? 3.623 0.612 -14.301 1.00 84.50 71 SER A O 1
ATOM 531 N N . ARG A 1 72 ? 2.404 1.432 -16.004 1.00 87.19 72 ARG A N 1
ATOM 532 C CA . ARG A 1 72 ? 3.500 2.125 -16.697 1.00 87.19 72 ARG A CA 1
ATOM 533 C C . ARG A 1 72 ? 4.066 3.300 -15.882 1.00 87.19 72 ARG A C 1
ATOM 535 O O . ARG A 1 72 ? 5.257 3.247 -15.581 1.00 87.19 72 ARG A O 1
ATOM 542 N N . PRO A 1 73 ? 3.270 4.324 -15.498 1.00 88.31 73 PRO A N 1
ATOM 543 C CA . PRO A 1 73 ? 3.735 5.381 -14.598 1.00 88.31 73 PRO A CA 1
ATOM 544 C C . PRO A 1 73 ? 4.341 4.848 -13.301 1.00 88.31 73 PRO A C 1
ATOM 546 O O . PRO A 1 73 ? 5.387 5.325 -12.878 1.00 88.31 73 PRO A O 1
ATOM 549 N N . MET A 1 74 ? 3.751 3.805 -12.718 1.00 90.50 74 MET A N 1
ATOM 550 C CA . MET A 1 74 ? 4.245 3.225 -11.472 1.00 90.50 74 MET A CA 1
ATOM 551 C C . MET A 1 74 ? 5.669 2.662 -11.588 1.00 90.50 74 MET A C 1
ATOM 553 O O . MET A 1 74 ? 6.451 2.800 -10.658 1.00 90.50 74 MET A O 1
ATOM 557 N N . ALA A 1 75 ? 6.022 2.080 -12.736 1.00 89.38 75 ALA A N 1
ATOM 558 C CA . ALA A 1 75 ? 7.355 1.532 -12.984 1.00 89.38 75 ALA A CA 1
ATOM 559 C C . ALA A 1 75 ? 8.386 2.555 -13.501 1.00 89.38 75 ALA A C 1
ATOM 561 O O . ALA A 1 75 ? 9.537 2.189 -13.713 1.00 89.38 75 ALA A O 1
ATOM 562 N N . THR A 1 76 ? 7.990 3.799 -13.800 1.00 88.62 76 THR A N 1
ATOM 563 C CA . THR A 1 76 ? 8.866 4.752 -14.522 1.00 88.62 76 THR A CA 1
ATOM 564 C C . THR A 1 76 ? 8.883 6.172 -13.970 1.00 88.62 76 THR A C 1
ATOM 566 O O . THR A 1 76 ? 9.853 6.892 -14.183 1.00 88.62 76 THR A O 1
ATOM 569 N N . GLN A 1 77 ? 7.815 6.602 -13.305 1.00 88.62 77 GLN A N 1
ATOM 570 C CA . GLN A 1 77 ? 7.577 7.992 -12.907 1.00 88.62 77 GLN A CA 1
ATOM 571 C C . GLN A 1 77 ? 7.215 8.122 -11.425 1.00 88.62 77 GLN A C 1
ATOM 573 O O . GLN A 1 77 ? 7.418 9.182 -10.837 1.00 88.62 77 GLN A O 1
ATOM 578 N N . THR A 1 78 ? 6.660 7.071 -10.818 1.00 89.50 78 THR A N 1
ATOM 579 C CA . THR A 1 78 ? 6.320 7.078 -9.399 1.00 89.50 78 THR A CA 1
ATOM 580 C C . THR A 1 78 ? 7.574 6.929 -8.549 1.00 89.50 78 THR A C 1
ATOM 582 O O . THR A 1 78 ? 8.358 6.001 -8.708 1.00 89.50 78 THR A O 1
ATOM 585 N N . ASP A 1 79 ? 7.725 7.840 -7.596 1.00 90.56 79 ASP A N 1
ATOM 586 C CA . ASP A 1 79 ? 8.741 7.759 -6.5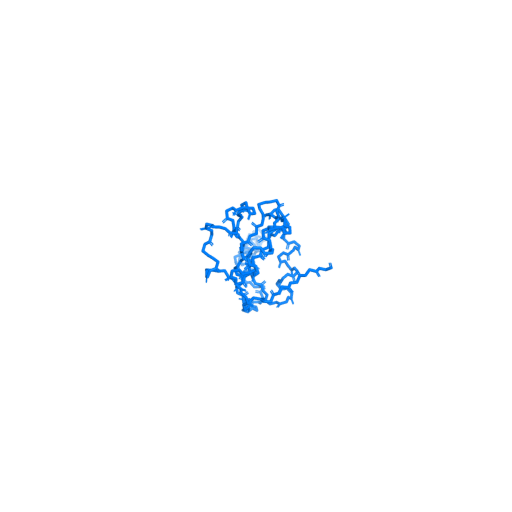56 1.00 90.56 79 ASP A CA 1
ATOM 587 C C . ASP A 1 79 ? 8.364 6.673 -5.535 1.00 90.56 79 ASP A C 1
ATOM 589 O O . ASP A 1 79 ? 7.599 6.916 -4.598 1.00 90.56 79 ASP A O 1
ATOM 593 N N . LEU A 1 80 ? 8.884 5.461 -5.751 1.00 91.69 80 LEU A N 1
ATOM 594 C CA . LEU A 1 80 ? 8.589 4.286 -4.928 1.00 91.69 80 LEU A CA 1
ATOM 595 C C . LEU A 1 80 ? 9.170 4.367 -3.510 1.00 91.69 80 LEU A C 1
ATOM 597 O O . LEU A 1 80 ? 8.718 3.632 -2.642 1.00 91.69 80 LEU A O 1
ATOM 601 N N . SER A 1 81 ? 10.100 5.290 -3.233 1.00 90.50 81 SER A N 1
ATOM 602 C CA . SER A 1 81 ? 10.675 5.463 -1.888 1.00 90.50 81 SER A CA 1
ATOM 603 C C . SER A 1 81 ? 9.667 5.968 -0.846 1.00 90.50 81 SER A C 1
ATOM 605 O O . SER A 1 81 ? 9.902 5.864 0.355 1.00 90.50 81 SER A O 1
ATOM 607 N N . LYS A 1 82 ? 8.527 6.500 -1.304 1.00 92.56 82 LYS A N 1
ATOM 608 C CA . LYS A 1 82 ? 7.416 6.982 -0.468 1.00 92.56 82 LYS A CA 1
ATOM 609 C C . LYS A 1 82 ? 6.441 5.882 -0.045 1.00 92.56 82 LYS A C 1
ATOM 611 O O . LYS A 1 82 ? 5.472 6.177 0.657 1.00 92.56 82 LYS A O 1
ATOM 616 N N . TYR A 1 83 ? 6.656 4.658 -0.518 1.00 94.81 83 TYR A N 1
ATOM 617 C CA . TYR A 1 83 ? 5.732 3.545 -0.375 1.00 94.81 83 TYR A CA 1
ATOM 618 C C . TYR A 1 83 ? 6.425 2.349 0.273 1.00 94.81 83 TYR A C 1
ATOM 620 O O . TYR A 1 83 ? 7.577 2.046 -0.018 1.00 94.81 83 TYR A O 1
ATOM 628 N N . ASP A 1 84 ? 5.682 1.639 1.116 1.00 94.69 84 ASP A N 1
ATOM 629 C CA . ASP A 1 84 ? 6.111 0.398 1.760 1.00 94.69 84 ASP A CA 1
ATOM 630 C C . ASP A 1 84 ? 5.953 -0.810 0.820 1.00 94.69 84 ASP A C 1
ATOM 632 O O . ASP A 1 84 ? 6.615 -1.832 0.991 1.00 94.69 84 ASP A O 1
ATOM 636 N N . PHE A 1 85 ? 5.070 -0.709 -0.183 1.00 94.88 85 PHE A N 1
ATOM 637 C CA . PHE A 1 85 ? 4.890 -1.732 -1.215 1.00 94.88 85 PHE A CA 1
ATOM 638 C C . PHE A 1 85 ? 4.383 -1.162 -2.550 1.00 94.88 85 PHE A C 1
ATOM 640 O O . PHE A 1 85 ? 3.766 -0.097 -2.610 1.00 94.88 85 PHE A O 1
ATOM 647 N N . ALA A 1 86 ? 4.587 -1.922 -3.629 1.00 94.81 86 ALA A N 1
ATOM 648 C CA . ALA A 1 86 ? 4.032 -1.645 -4.952 1.00 94.81 86 ALA A CA 1
ATOM 649 C C . ALA A 1 86 ? 3.284 -2.876 -5.488 1.00 94.81 86 ALA A C 1
ATOM 651 O O . ALA A 1 86 ? 3.796 -3.992 -5.403 1.00 94.81 86 ALA A O 1
ATOM 652 N N . PHE A 1 87 ? 2.090 -2.688 -6.064 1.00 95.31 87 PHE A N 1
ATOM 653 C CA . PHE A 1 87 ? 1.282 -3.778 -6.627 1.00 95.31 87 PHE A CA 1
ATOM 654 C C . PHE A 1 87 ? 0.842 -3.513 -8.083 1.00 95.31 87 PHE A C 1
ATOM 656 O O . PHE A 1 87 ? -0.300 -3.095 -8.338 1.00 95.31 87 PHE A O 1
ATOM 663 N N . PRO A 1 88 ? 1.728 -3.773 -9.065 1.00 94.12 88 PRO A N 1
ATOM 664 C CA . PRO A 1 88 ? 1.466 -3.515 -10.482 1.00 94.12 88 PRO A CA 1
ATOM 665 C C . PRO A 1 88 ? 0.332 -4.351 -11.066 1.00 94.12 88 PRO A C 1
ATOM 667 O O . PRO A 1 88 ? -0.005 -5.434 -10.596 1.00 94.12 88 PRO A O 1
ATOM 670 N N . SER A 1 89 ? -0.252 -3.840 -12.146 1.00 88.50 89 SER A N 1
ATOM 671 C CA . SER A 1 89 ? -1.292 -4.506 -12.943 1.00 88.50 89 SER A CA 1
ATOM 672 C C . SER A 1 89 ? -0.748 -5.515 -13.959 1.00 88.50 89 SER A C 1
ATOM 674 O O . SER A 1 89 ? -1.527 -6.205 -14.606 1.00 88.50 89 SER A O 1
ATOM 676 N N . SER A 1 90 ? 0.570 -5.564 -14.172 1.00 87.88 90 SER A N 1
ATOM 677 C CA . SER A 1 90 ? 1.182 -6.309 -15.279 1.00 87.88 90 SER A CA 1
ATOM 678 C C . SER A 1 90 ? 2.585 -6.800 -14.930 1.00 87.88 90 SER A C 1
ATOM 680 O O . SER A 1 90 ? 3.371 -6.006 -14.407 1.00 87.88 90 SER A O 1
ATOM 682 N N . SER A 1 91 ? 2.929 -8.035 -15.311 1.00 89.12 91 SER A N 1
ATOM 683 C CA . SER A 1 91 ? 4.254 -8.631 -15.067 1.00 89.12 91 SER A CA 1
ATOM 684 C C . SER A 1 91 ? 5.420 -7.775 -15.575 1.00 89.12 91 SER A C 1
ATOM 686 O O . SER A 1 91 ? 6.304 -7.504 -14.778 1.00 89.12 91 SER A O 1
ATOM 688 N N . PRO A 1 92 ? 5.393 -7.184 -16.791 1.00 90.31 92 PRO A N 1
ATOM 689 C CA . PRO A 1 92 ? 6.510 -6.352 -17.253 1.00 90.31 92 PRO A CA 1
ATOM 690 C C . PRO A 1 92 ? 6.793 -5.127 -16.370 1.00 90.31 92 PRO A C 1
ATOM 692 O O . PRO A 1 92 ? 7.932 -4.684 -16.258 1.00 90.31 92 PRO A O 1
ATOM 695 N N . ALA A 1 93 ? 5.759 -4.561 -15.737 1.00 90.94 93 ALA A N 1
ATOM 696 C CA . ALA A 1 93 ? 5.933 -3.466 -14.784 1.00 90.94 93 ALA A CA 1
ATOM 697 C C . ALA A 1 93 ? 6.503 -3.971 -13.449 1.00 90.94 93 ALA A C 1
ATOM 699 O O . ALA A 1 93 ? 7.317 -3.281 -12.846 1.00 90.94 93 ALA A O 1
ATOM 700 N N . ALA A 1 94 ? 6.103 -5.170 -13.012 1.00 91.25 94 ALA A N 1
ATOM 701 C CA . ALA A 1 94 ? 6.671 -5.826 -11.836 1.00 91.25 94 ALA A CA 1
ATOM 702 C C . ALA A 1 94 ? 8.158 -6.138 -12.036 1.00 91.25 94 ALA A C 1
ATOM 704 O O . ALA A 1 94 ? 8.971 -5.728 -11.215 1.00 91.25 94 ALA A O 1
ATOM 705 N N . ASP A 1 95 ? 8.509 -6.757 -13.166 1.00 91.12 95 ASP A N 1
ATOM 706 C CA . ASP A 1 95 ? 9.885 -7.117 -13.520 1.00 91.12 95 ASP A CA 1
ATOM 707 C C . ASP A 1 95 ? 10.780 -5.875 -13.568 1.00 91.12 95 ASP A C 1
ATOM 709 O O . ASP A 1 95 ? 11.900 -5.872 -13.059 1.00 91.12 95 ASP A O 1
ATOM 713 N N . ARG A 1 96 ? 10.264 -4.778 -14.139 1.00 90.94 96 ARG A N 1
ATOM 714 C CA . ARG A 1 96 ? 10.970 -3.496 -14.186 1.00 90.94 96 ARG A CA 1
ATOM 715 C C . ARG A 1 96 ? 11.232 -2.938 -12.787 1.00 90.94 96 ARG A C 1
ATOM 717 O O . ARG A 1 96 ? 12.365 -2.561 -12.503 1.00 90.94 96 ARG A O 1
ATOM 724 N N . ILE A 1 97 ? 10.210 -2.907 -11.928 1.00 90.75 97 ILE A N 1
ATOM 725 C CA . ILE A 1 97 ? 10.336 -2.430 -10.542 1.00 90.75 97 ILE A CA 1
ATOM 726 C C . ILE A 1 97 ? 11.332 -3.295 -9.771 1.00 90.75 97 ILE A C 1
ATOM 728 O O . ILE A 1 97 ? 12.197 -2.757 -9.090 1.00 90.75 97 ILE A O 1
ATOM 732 N N . GLN A 1 98 ? 11.265 -4.617 -9.917 1.00 89.81 98 GLN A N 1
ATOM 733 C CA . GLN A 1 98 ? 12.195 -5.537 -9.269 1.00 89.81 98 GLN A CA 1
ATOM 734 C C . GLN A 1 98 ? 13.640 -5.303 -9.731 1.00 89.81 98 GLN A C 1
ATOM 736 O O . GLN A 1 98 ? 14.554 -5.296 -8.910 1.00 89.81 98 GLN A O 1
ATOM 741 N N . HIS A 1 99 ? 13.848 -5.081 -11.031 1.00 89.00 99 HIS A N 1
ATOM 742 C CA . HIS A 1 99 ? 15.171 -4.799 -11.584 1.00 89.00 99 HIS A CA 1
ATOM 743 C C . HIS A 1 99 ? 15.755 -3.481 -11.051 1.00 89.00 99 HIS A C 1
ATOM 745 O O . HIS A 1 99 ? 16.928 -3.434 -10.690 1.00 89.00 99 HIS A O 1
ATOM 751 N N . ASP A 1 100 ? 14.938 -2.426 -10.968 1.00 87.75 100 ASP A N 1
ATOM 752 C CA . ASP A 1 100 ? 15.363 -1.111 -10.464 1.00 87.75 100 ASP A CA 1
ATOM 753 C C . ASP A 1 100 ? 15.531 -1.076 -8.941 1.00 87.75 100 ASP A C 1
ATOM 755 O O . ASP A 1 100 ? 16.324 -0.298 -8.410 1.00 87.75 100 ASP A O 1
ATOM 759 N N . HIS A 1 101 ? 14.805 -1.940 -8.233 1.00 84.81 101 HIS A N 1
ATOM 760 C CA . HIS A 1 101 ? 14.787 -2.028 -6.780 1.00 84.81 101 HIS A CA 1
ATOM 761 C C . HIS A 1 101 ? 15.201 -3.432 -6.327 1.00 84.81 101 HIS A C 1
ATOM 763 O O . HIS A 1 101 ? 14.436 -4.137 -5.669 1.00 84.81 101 HIS A O 1
ATOM 769 N N . ALA A 1 102 ? 16.438 -3.830 -6.642 1.00 72.50 102 ALA A N 1
ATOM 770 C CA . ALA A 1 102 ? 16.960 -5.188 -6.431 1.00 72.50 102 ALA A CA 1
ATOM 771 C C . ALA A 1 102 ? 16.901 -5.715 -4.976 1.00 72.50 102 ALA A C 1
ATOM 773 O O . ALA A 1 102 ? 16.991 -6.919 -4.758 1.00 72.50 102 ALA A O 1
ATOM 774 N N . ASN A 1 103 ? 16.719 -4.838 -3.982 1.00 74.25 103 ASN A N 1
ATOM 775 C CA . ASN A 1 103 ? 16.578 -5.208 -2.566 1.00 74.25 103 ASN A CA 1
ATOM 776 C C . ASN A 1 103 ? 15.115 -5.430 -2.129 1.00 74.25 103 ASN A C 1
ATOM 778 O O . ASN A 1 103 ? 14.851 -5.617 -0.942 1.00 74.25 103 ASN A O 1
ATOM 782 N N . SER A 1 104 ? 14.154 -5.357 -3.052 1.00 78.94 104 SER A N 1
ATOM 783 C CA . SER A 1 104 ? 12.735 -5.536 -2.744 1.00 78.94 104 SER A CA 1
ATOM 784 C C . SER A 1 104 ? 12.344 -7.017 -2.721 1.00 78.94 104 SER A C 1
ATOM 786 O O . SER A 1 104 ? 12.646 -7.791 -3.631 1.00 78.94 104 SER A O 1
ATOM 788 N N . HIS A 1 105 ? 11.637 -7.427 -1.667 1.00 86.62 105 HIS A N 1
ATOM 789 C CA . HIS A 1 105 ? 11.005 -8.741 -1.629 1.00 86.62 105 HIS A CA 1
ATOM 790 C C . HIS A 1 105 ? 9.837 -8.772 -2.619 1.00 86.62 105 HIS A C 1
ATOM 792 O O . HIS A 1 105 ? 8.967 -7.904 -2.591 1.00 86.62 105 HIS A O 1
ATOM 798 N N . THR A 1 106 ? 9.816 -9.779 -3.492 1.00 87.31 106 THR A N 1
ATOM 799 C CA . THR A 1 106 ? 8.756 -9.966 -4.490 1.00 87.31 106 THR A CA 1
ATOM 800 C C . THR A 1 106 ? 7.902 -11.174 -4.122 1.00 87.31 106 THR A C 1
ATOM 802 O O . THR A 1 106 ? 8.434 -12.226 -3.772 1.00 87.31 106 THR A O 1
ATOM 805 N N . TYR A 1 107 ? 6.580 -11.027 -4.219 1.00 86.31 107 TYR A N 1
ATOM 806 C CA . TYR A 1 107 ? 5.620 -12.118 -4.074 1.00 86.31 107 TYR A CA 1
ATO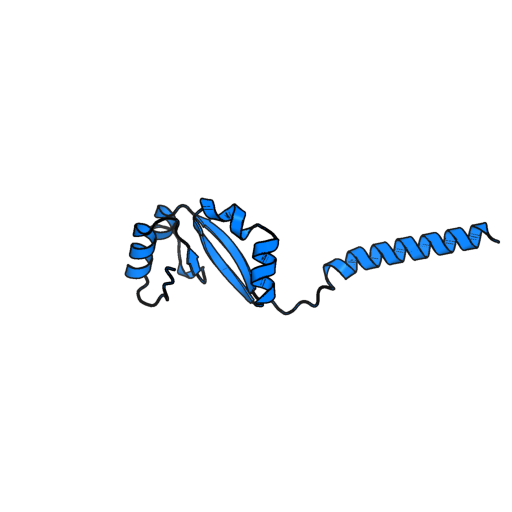M 807 C C . TYR A 1 107 ? 4.798 -12.250 -5.358 1.00 86.31 107 TYR A C 1
ATOM 809 O O . TYR A 1 107 ? 4.124 -11.303 -5.767 1.00 86.31 107 TYR A O 1
ATOM 817 N N . ALA A 1 108 ? 4.850 -13.431 -5.971 1.00 81.56 108 ALA A N 1
ATOM 818 C CA . ALA A 1 108 ? 3.983 -13.852 -7.063 1.00 81.56 108 ALA A CA 1
ATOM 819 C C . ALA A 1 108 ? 3.397 -15.220 -6.667 1.00 81.56 108 ALA A C 1
ATOM 821 O O . ALA A 1 108 ? 4.187 -16.131 -6.409 1.00 81.56 108 ALA A O 1
ATOM 822 N N . PRO A 1 109 ? 2.066 -15.342 -6.509 1.00 70.94 109 PRO A N 1
ATOM 823 C CA . PRO A 1 109 ? 1.425 -16.604 -6.148 1.00 70.94 109 PRO A CA 1
ATOM 824 C C . PRO A 1 109 ? 1.520 -17.655 -7.259 1.00 70.94 109 PRO A C 1
ATOM 826 O O . PRO A 1 109 ? 1.638 -17.265 -8.444 1.00 70.94 109 PRO A O 1
#

Secondary structure (DSSP, 8-state):
-HHHHHHHHHHHHHHHHHHHHHHHTT-S----PEEEEEEEEGGGHHHHHSHHHHHHHHTTTEEEEEEEE-HHHHHHTS-GGG-SEEE-SSHHHHHHHHHHTTTS-----